Protein AF-A0AAJ1V3B0-F1 (afdb_monomer_lite)

Structure (mmCIF, N/CA/C/O backbone):
data_AF-A0AAJ1V3B0-F1
#
_entry.id   AF-A0AAJ1V3B0-F1
#
loop_
_atom_site.group_PDB
_atom_site.id
_atom_site.type_symbol
_atom_site.label_atom_id
_atom_site.label_alt_id
_atom_site.label_comp_id
_atom_site.label_asym_id
_atom_site.label_entity_id
_atom_site.label_seq_id
_atom_site.pdbx_PDB_ins_code
_atom_site.Cartn_x
_atom_site.Cartn_y
_atom_site.Cartn_z
_atom_site.occupancy
_atom_site.B_iso_or_equiv
_atom_site.auth_seq_id
_atom_site.auth_comp_id
_atom_site.auth_asym_id
_atom_site.auth_atom_id
_atom_site.pdbx_PDB_model_num
ATOM 1 N N . PRO A 1 1 ? -8.345 -10.351 7.891 1.00 88.31 1 PRO A N 1
ATOM 2 C CA . PRO A 1 1 ? -7.698 -9.018 7.911 1.00 88.31 1 PRO A CA 1
ATOM 3 C C . PRO A 1 1 ? -7.211 -8.644 6.507 1.00 88.31 1 PRO A C 1
ATOM 5 O O . PRO A 1 1 ? -6.834 -9.530 5.743 1.00 88.31 1 PRO A O 1
ATOM 8 N N . LEU A 1 2 ? -7.275 -7.358 6.165 1.00 96.62 2 LEU A N 1
ATOM 9 C CA . LEU A 1 2 ? -6.733 -6.806 4.919 1.00 96.62 2 LEU A CA 1
ATOM 10 C C . LEU A 1 2 ? -5.465 -6.023 5.267 1.00 96.62 2 LEU A C 1
ATOM 12 O O . LEU A 1 2 ? -5.457 -5.293 6.248 1.00 96.62 2 LEU A O 1
ATOM 16 N N . ASN A 1 3 ? -4.402 -6.145 4.478 1.00 97.94 3 ASN A N 1
ATOM 17 C CA . ASN A 1 3 ? -3.212 -5.313 4.640 1.00 97.94 3 ASN A CA 1
ATOM 18 C C . ASN A 1 3 ? -2.998 -4.506 3.361 1.00 97.94 3 ASN A C 1
ATOM 20 O O . ASN A 1 3 ? -3.036 -5.058 2.263 1.00 97.94 3 ASN A O 1
ATOM 24 N N . ILE A 1 4 ? -2.811 -3.201 3.520 1.00 98.31 4 ILE A N 1
ATOM 25 C CA . ILE A 1 4 ? -2.551 -2.238 2.455 1.00 98.31 4 ILE A CA 1
ATOM 26 C C . ILE A 1 4 ? -1.093 -1.814 2.593 1.00 98.31 4 ILE A C 1
ATOM 28 O O . ILE A 1 4 ? -0.655 -1.474 3.691 1.00 98.31 4 ILE A O 1
ATOM 32 N N . ILE A 1 5 ? -0.357 -1.842 1.484 1.00 98.31 5 ILE A N 1
ATOM 33 C CA . ILE A 1 5 ? 1.050 -1.446 1.403 1.00 98.31 5 ILE A CA 1
ATOM 34 C C . ILE A 1 5 ? 1.179 -0.498 0.217 1.00 98.31 5 ILE A C 1
ATOM 36 O O . ILE A 1 5 ? 0.909 -0.891 -0.916 1.00 98.31 5 ILE A O 1
ATOM 40 N N . ALA A 1 6 ? 1.543 0.756 0.470 1.00 97.75 6 ALA A N 1
ATOM 41 C CA . ALA A 1 6 ? 1.885 1.684 -0.593 1.00 97.75 6 ALA A CA 1
ATOM 42 C C . ALA 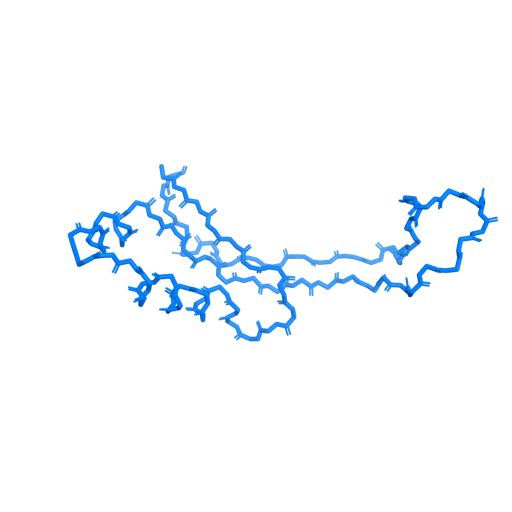A 1 6 ? 3.314 1.390 -1.075 1.00 97.75 6 ALA A C 1
ATOM 44 O O . ALA A 1 6 ? 4.234 1.277 -0.262 1.00 97.75 6 ALA A O 1
ATOM 45 N N . CYS A 1 7 ? 3.480 1.296 -2.395 1.00 97.06 7 CYS A N 1
ATOM 46 C CA . CYS A 1 7 ? 4.761 1.061 -3.070 1.00 97.06 7 CYS A CA 1
ATOM 47 C C . CYS A 1 7 ? 5.287 2.327 -3.771 1.00 97.06 7 CYS A C 1
ATOM 49 O O . CYS A 1 7 ? 6.057 2.239 -4.720 1.00 97.06 7 CYS A O 1
ATOM 51 N N . GLU A 1 8 ? 4.833 3.503 -3.338 1.00 95.69 8 GLU A N 1
ATOM 52 C CA . GLU A 1 8 ? 5.336 4.792 -3.820 1.00 95.69 8 GLU A CA 1
ATOM 53 C C . GLU A 1 8 ? 6.658 5.146 -3.134 1.00 95.69 8 GLU A C 1
ATOM 55 O O . GLU A 1 8 ? 6.867 4.810 -1.964 1.00 95.69 8 GLU A O 1
ATOM 60 N N . ASN A 1 9 ? 7.529 5.888 -3.824 1.00 94.12 9 ASN A N 1
ATOM 61 C CA . ASN A 1 9 ? 8.785 6.369 -3.244 1.00 94.12 9 ASN A CA 1
ATOM 62 C C . ASN A 1 9 ? 8.539 7.572 -2.316 1.00 94.12 9 ASN A C 1
ATOM 64 O O . ASN A 1 9 ? 8.784 8.729 -2.663 1.00 94.12 9 ASN A O 1
ATOM 68 N N . MET A 1 10 ? 7.994 7.287 -1.134 1.00 95.31 10 MET A N 1
ATOM 69 C CA . MET A 1 10 ? 7.641 8.280 -0.129 1.00 95.31 10 MET A CA 1
ATOM 70 C C . MET A 1 10 ? 7.917 7.751 1.278 1.00 95.31 10 MET A C 1
ATOM 72 O O . MET A 1 10 ? 7.509 6.648 1.643 1.00 95.31 10 MET A O 1
ATOM 76 N N . VAL A 1 11 ? 8.557 8.576 2.112 1.00 95.19 11 VAL A N 1
ATOM 77 C CA . VAL A 1 11 ? 8.790 8.242 3.523 1.00 95.19 11 VAL A CA 1
ATOM 78 C C . VAL A 1 11 ? 7.448 8.043 4.228 1.00 95.19 11 VAL A C 1
ATOM 80 O O . VAL A 1 11 ? 6.602 8.942 4.246 1.00 95.19 11 VAL A O 1
ATOM 83 N N . ARG A 1 12 ? 7.265 6.855 4.817 1.00 96.38 12 ARG A N 1
ATOM 84 C CA . ARG A 1 12 ? 6.017 6.434 5.476 1.00 96.38 12 ARG A CA 1
ATOM 85 C C . ARG A 1 12 ? 4.783 6.605 4.580 1.00 96.38 12 ARG A C 1
ATOM 87 O O . ARG A 1 12 ? 3.760 7.161 4.992 1.00 96.38 12 ARG A O 1
ATOM 94 N N . GLY A 1 13 ? 4.912 6.175 3.323 1.00 97.88 13 GLY A N 1
ATOM 95 C CA . GLY A 1 13 ? 3.883 6.347 2.302 1.00 97.88 13 GLY A CA 1
ATOM 96 C C . GLY A 1 13 ? 2.528 5.754 2.691 1.00 97.88 13 GLY A C 1
ATOM 97 O O . GLY A 1 13 ? 1.490 6.398 2.530 1.00 97.88 13 GLY A O 1
ATOM 98 N N . THR A 1 14 ? 2.530 4.563 3.287 1.00 98.50 14 THR A N 1
ATOM 99 C CA . THR A 1 14 ? 1.299 3.877 3.680 1.00 98.50 14 THR A CA 1
ATOM 100 C C . THR A 1 14 ? 0.633 4.530 4.889 1.00 98.50 14 THR A C 1
ATOM 102 O O . THR A 1 14 ? -0.594 4.621 4.929 1.00 98.50 14 THR A O 1
ATOM 105 N N . THR A 1 15 ? 1.409 5.056 5.844 1.00 98.31 15 THR A N 1
ATOM 106 C CA . THR A 1 15 ? 0.876 5.879 6.944 1.00 98.31 15 THR A CA 1
ATOM 107 C C . THR A 1 15 ? 0.138 7.110 6.405 1.00 98.31 15 THR A C 1
ATOM 109 O O . THR A 1 15 ? -0.947 7.441 6.883 1.00 98.31 15 THR A O 1
ATOM 112 N N . GLN A 1 16 ? 0.697 7.799 5.408 1.00 98.31 16 GLN A N 1
ATOM 113 C CA . GLN A 1 16 ? 0.031 8.963 4.814 1.00 98.31 16 GLN A CA 1
ATOM 114 C C . GLN A 1 16 ? -1.246 8.552 4.067 1.00 98.31 16 GLN A C 1
ATOM 116 O O . GLN A 1 16 ? -2.295 9.175 4.252 1.00 98.31 16 GLN A O 1
ATOM 121 N N . LEU A 1 17 ? -1.200 7.446 3.313 1.00 98.38 17 LEU A N 1
ATOM 122 C CA . LEU A 1 17 ? -2.384 6.857 2.683 1.00 98.38 17 LEU A CA 1
ATOM 123 C C . LEU A 1 17 ? -3.471 6.513 3.714 1.00 98.38 17 LEU A C 1
ATOM 125 O O . LEU A 1 17 ? -4.637 6.831 3.480 1.00 98.38 17 LEU A O 1
ATOM 129 N N . LYS A 1 18 ? -3.106 5.944 4.875 1.00 98.38 18 LYS A N 1
ATOM 130 C CA . LYS A 1 18 ? -4.040 5.710 5.990 1.00 98.38 18 LYS A CA 1
ATOM 131 C C . LYS A 1 18 ? -4.766 6.994 6.366 1.00 98.38 18 LYS A C 1
ATOM 133 O O . LYS A 1 18 ? -5.985 6.982 6.471 1.00 98.38 18 LYS A O 1
ATOM 138 N N . GLY A 1 19 ? -4.044 8.104 6.527 1.00 98.44 19 GLY A N 1
ATOM 139 C CA . GLY A 1 19 ? -4.642 9.404 6.840 1.00 98.44 19 GLY A CA 1
ATOM 140 C C . GLY A 1 19 ? -5.706 9.827 5.821 1.00 98.44 19 GLY A C 1
ATOM 141 O O . GLY A 1 19 ? -6.818 10.186 6.203 1.00 98.44 19 GLY A O 1
ATOM 142 N N . HIS A 1 20 ? -5.404 9.716 4.524 1.00 98.38 20 HIS A N 1
ATOM 143 C CA . HIS A 1 20 ? -6.367 10.029 3.464 1.00 98.38 20 HIS A CA 1
ATOM 144 C C . HIS A 1 20 ? -7.589 9.105 3.479 1.00 98.38 20 HIS A C 1
ATOM 146 O O . HIS A 1 20 ? -8.716 9.590 3.385 1.00 98.38 20 HIS A O 1
AT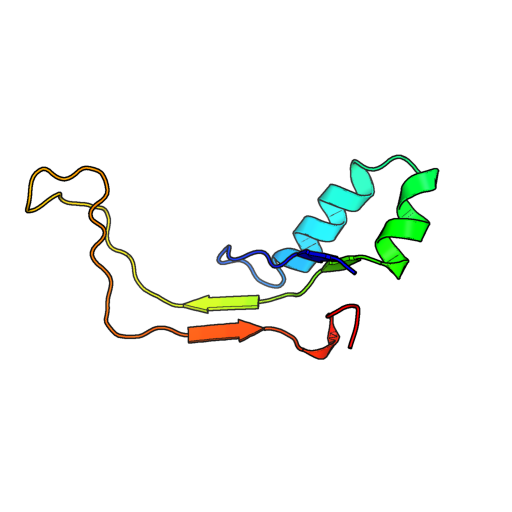OM 152 N N . VAL A 1 21 ? -7.380 7.797 3.647 1.00 98.31 21 VAL A N 1
ATOM 153 C CA . VAL A 1 21 ? -8.468 6.814 3.736 1.00 98.31 21 VAL A CA 1
ATOM 154 C C . VAL A 1 21 ? -9.358 7.111 4.942 1.00 98.31 21 VAL A C 1
ATOM 156 O O . VAL A 1 21 ? -10.567 7.238 4.786 1.00 98.31 21 VAL A O 1
ATOM 159 N N . MET A 1 22 ? -8.778 7.312 6.127 1.00 98.44 22 MET A N 1
ATOM 160 C CA . MET A 1 22 ? -9.536 7.605 7.348 1.00 98.44 22 MET A CA 1
ATOM 161 C C . MET A 1 22 ? -10.322 8.917 7.249 1.00 98.44 22 MET A C 1
ATOM 163 O O . MET A 1 22 ? -11.413 9.006 7.802 1.00 98.44 22 MET A O 1
ATOM 167 N N . ASN A 1 23 ? -9.820 9.918 6.520 1.00 98.50 23 ASN A N 1
ATOM 168 C CA . ASN A 1 23 ? -10.549 11.167 6.281 1.00 98.50 23 ASN A CA 1
ATOM 169 C C . ASN A 1 23 ? -11.725 11.006 5.306 1.00 98.50 23 ASN A C 1
ATOM 171 O O . ASN A 1 23 ? -12.695 11.754 5.399 1.00 98.50 23 ASN A O 1
ATOM 175 N N . ALA A 1 24 ? -11.638 10.060 4.369 1.00 98.38 24 ALA A N 1
ATOM 176 C CA . ALA A 1 24 ? -12.685 9.794 3.384 1.00 98.38 24 ALA A CA 1
ATOM 177 C C . ALA A 1 24 ? -13.769 8.827 3.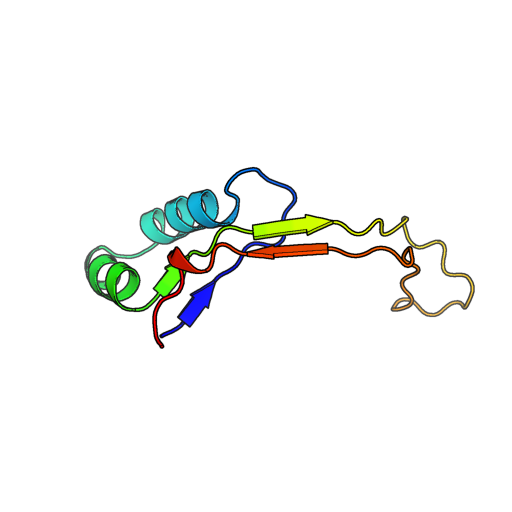893 1.00 98.38 24 ALA A C 1
ATOM 179 O O . ALA A 1 24 ? -14.851 8.754 3.311 1.00 98.38 24 ALA A O 1
ATOM 180 N N . LEU A 1 25 ? -13.481 8.069 4.953 1.00 98.19 25 LEU A N 1
ATOM 181 C CA . LEU A 1 25 ? -14.405 7.090 5.514 1.00 98.19 25 LEU A CA 1
ATOM 182 C C . LEU A 1 25 ? -15.493 7.740 6.383 1.00 98.19 25 LEU A C 1
ATOM 184 O O . LEU A 1 25 ? -15.212 8.692 7.120 1.00 98.19 25 LEU A O 1
ATOM 188 N N . PRO A 1 26 ? -16.718 7.183 6.371 1.00 98.12 26 PRO A N 1
ATOM 189 C CA . PRO A 1 26 ? -17.733 7.546 7.348 1.00 98.12 26 PRO A CA 1
ATOM 190 C C . PRO A 1 26 ? -17.292 7.115 8.757 1.00 98.12 26 PRO A C 1
ATOM 192 O O . PRO A 1 26 ? -16.512 6.176 8.928 1.00 98.12 26 PRO A O 1
ATOM 195 N N . GLU A 1 27 ? -17.764 7.834 9.777 1.00 97.94 27 GLU A N 1
ATOM 196 C CA . GLU A 1 27 ? -17.291 7.678 11.162 1.00 97.94 27 GLU A CA 1
ATOM 197 C C . GLU A 1 27 ? -17.522 6.264 11.723 1.00 97.94 27 GLU A C 1
ATOM 199 O O . GLU A 1 27 ? -16.676 5.729 12.436 1.00 97.94 27 GLU A O 1
ATOM 204 N N . ASP A 1 28 ? -18.631 5.629 11.348 1.00 97.81 28 ASP A N 1
ATOM 205 C CA . ASP A 1 28 ? -19.014 4.279 11.769 1.00 97.81 28 ASP A CA 1
ATOM 206 C C . ASP A 1 28 ? -18.089 3.176 11.220 1.00 97.81 28 ASP A C 1
ATOM 208 O O . ASP A 1 28 ? -17.936 2.128 11.848 1.00 97.81 28 ASP A O 1
ATOM 212 N N . ALA A 1 29 ? -17.412 3.418 10.094 1.00 97.81 29 ALA A N 1
ATOM 213 C CA . ALA A 1 29 ? -16.474 2.471 9.494 1.00 97.81 29 ALA A CA 1
ATOM 214 C C . ALA A 1 29 ? -15.056 2.546 10.089 1.00 97.81 29 ALA A C 1
ATOM 216 O O . ALA A 1 29 ? -14.290 1.583 9.987 1.00 97.81 29 ALA A O 1
ATOM 217 N N . LYS A 1 30 ? -14.681 3.668 10.719 1.00 98.25 30 LYS A N 1
ATOM 218 C CA . LYS A 1 30 ? -13.299 3.921 11.171 1.00 98.25 30 LYS A CA 1
ATOM 219 C C . LYS A 1 30 ? -12.818 2.910 12.206 1.00 98.25 30 LYS A C 1
ATOM 221 O O . LYS A 1 30 ? -11.701 2.411 12.094 1.00 98.25 30 LYS A O 1
ATOM 226 N N . ALA A 1 31 ? -13.665 2.577 13.181 1.00 97.81 31 ALA A N 1
ATOM 227 C CA . ALA A 1 31 ? -13.326 1.613 14.228 1.00 97.81 31 ALA A CA 1
ATOM 228 C C . ALA A 1 31 ? -13.048 0.220 13.644 1.00 97.81 31 ALA A C 1
ATOM 230 O O . ALA A 1 31 ? -12.056 -0.418 13.993 1.00 97.81 31 ALA A O 1
ATOM 231 N N . TRP A 1 32 ? -13.881 -0.213 12.693 1.00 97.44 32 TRP A N 1
ATOM 232 C CA . TRP A 1 32 ? -13.694 -1.493 12.021 1.00 97.44 32 TRP A CA 1
ATOM 233 C C . TRP A 1 32 ? -12.376 -1.528 11.239 1.00 97.44 32 TRP A C 1
ATOM 235 O O . TRP A 1 32 ? -11.632 -2.504 11.332 1.00 97.44 32 TRP A O 1
ATOM 245 N N . VAL A 1 33 ? -12.051 -0.453 10.512 1.00 98.00 33 VAL A N 1
ATOM 246 C CA . VAL A 1 33 ? -10.799 -0.348 9.746 1.00 98.00 33 VAL A CA 1
ATOM 247 C C . VAL A 1 33 ? -9.576 -0.386 10.659 1.00 98.00 33 VAL A C 1
ATOM 249 O O . VAL A 1 33 ? -8.640 -1.128 10.373 1.00 98.00 33 VAL A O 1
ATOM 252 N N . GLU A 1 34 ? -9.589 0.343 11.776 1.00 96.56 34 GLU A N 1
ATOM 253 C CA . GLU A 1 34 ? -8.472 0.361 12.731 1.00 96.56 34 GLU A CA 1
ATOM 254 C C . GLU A 1 34 ? -8.195 -1.027 13.334 1.00 96.56 34 GLU A C 1
ATOM 256 O O . GLU A 1 34 ? -7.046 -1.390 13.611 1.00 96.56 34 GLU A O 1
ATOM 261 N N . GLU A 1 35 ? -9.239 -1.834 13.519 1.00 96.25 35 GLU A N 1
ATOM 262 C CA . GLU A 1 35 ? -9.123 -3.192 14.039 1.00 96.25 35 GLU A CA 1
ATOM 263 C C . GLU A 1 35 ? -8.647 -4.187 12.966 1.00 96.25 35 GLU A C 1
ATOM 265 O O . GLU A 1 35 ? -7.733 -4.974 13.231 1.00 96.25 35 GLU A O 1
ATOM 270 N N . HIS A 1 36 ? -9.202 -4.116 11.750 1.00 96.88 36 HIS A N 1
ATOM 271 C CA . HIS A 1 36 ? -9.109 -5.187 10.749 1.00 96.88 36 HIS A CA 1
ATOM 272 C C . HIS A 1 36 ? -8.151 -4.917 9.582 1.00 96.88 36 HIS A C 1
ATOM 274 O O . HIS A 1 36 ? -7.824 -5.863 8.849 1.00 96.88 36 HIS A O 1
ATOM 280 N N . VAL A 1 37 ? -7.720 -3.665 9.390 1.00 98.25 37 VAL A N 1
ATOM 281 C CA . VAL A 1 37 ? -6.881 -3.250 8.260 1.00 98.25 37 VAL A CA 1
ATOM 282 C C . VAL A 1 37 ? -5.499 -2.810 8.734 1.00 98.25 37 VAL A C 1
ATOM 284 O O . VAL A 1 37 ? -5.362 -1.891 9.540 1.00 98.25 37 VAL A O 1
ATOM 287 N N . GLY A 1 38 ? -4.457 -3.471 8.231 1.00 98.12 38 GLY A N 1
ATOM 288 C CA . GLY A 1 38 ? -3.074 -3.047 8.428 1.00 98.12 38 GLY A CA 1
ATOM 289 C C . GLY A 1 38 ? -2.665 -2.051 7.354 1.00 98.12 38 GLY A C 1
ATOM 290 O O . GLY A 1 38 ? -2.876 -2.293 6.168 1.00 98.12 38 GLY A O 1
ATOM 291 N N . PHE A 1 39 ? -2.074 -0.937 7.768 1.00 98.50 39 PHE A N 1
ATOM 292 C CA . PHE A 1 39 ? -1.437 0.027 6.876 1.00 98.50 39 PHE A CA 1
ATOM 293 C C . PHE A 1 39 ? 0.062 -0.078 7.107 1.00 98.50 39 PHE A C 1
ATOM 295 O O . PHE A 1 39 ? 0.573 0.453 8.091 1.00 98.50 39 PHE A O 1
ATOM 302 N N . VAL A 1 40 ? 0.725 -0.827 6.231 1.00 98.44 40 VAL A N 1
ATOM 303 C CA . VAL A 1 40 ? 2.110 -1.253 6.411 1.00 98.44 40 VAL A CA 1
ATOM 304 C C . VAL A 1 40 ? 3.031 -0.393 5.559 1.00 98.44 40 VAL A C 1
ATOM 306 O O . VAL A 1 40 ? 2.952 -0.405 4.332 1.00 98.44 40 VAL A O 1
ATOM 309 N N . ASP A 1 41 ? 3.886 0.387 6.199 1.00 98.44 41 ASP A N 1
ATOM 310 C CA . ASP A 1 41 ? 4.922 1.171 5.547 1.00 98.44 41 ASP A CA 1
ATOM 311 C C . ASP A 1 41 ? 5.944 0.238 4.881 1.00 98.44 41 ASP A C 1
ATOM 313 O O . ASP A 1 41 ? 6.313 -0.821 5.404 1.00 98.44 41 ASP A O 1
ATOM 317 N N . SER A 1 42 ? 6.394 0.645 3.695 1.00 98.00 42 SER A N 1
ATOM 318 C CA . SER A 1 42 ? 7.414 -0.071 2.943 1.00 98.00 42 SER A CA 1
ATOM 319 C C . SER A 1 42 ? 8.408 0.882 2.290 1.00 98.00 42 SER A C 1
ATOM 321 O O . SER A 1 42 ? 8.128 2.072 2.135 1.00 98.00 42 SER A O 1
ATOM 323 N N . ALA A 1 43 ? 9.568 0.345 1.927 1.00 97.44 43 ALA A N 1
ATOM 324 C CA . ALA A 1 43 ? 10.537 0.979 1.047 1.00 97.44 43 ALA A CA 1
ATOM 325 C C . ALA A 1 43 ? 10.782 0.042 -0.139 1.00 97.44 43 ALA A C 1
ATOM 327 O O . ALA A 1 43 ? 11.091 -1.135 0.061 1.00 97.44 43 ALA A O 1
ATOM 328 N N . VAL A 1 44 ? 10.607 0.555 -1.355 1.00 96.88 44 VAL A N 1
ATOM 329 C CA . VAL A 1 44 ? 10.829 -0.173 -2.609 1.00 96.88 44 VAL A CA 1
ATOM 330 C C . VAL A 1 44 ? 12.039 0.408 -3.324 1.00 96.88 44 VAL A C 1
ATOM 332 O O . VAL A 1 44 ? 12.196 1.628 -3.366 1.00 96.88 44 VAL A O 1
ATOM 335 N N . ASP A 1 45 ? 12.867 -0.454 -3.904 1.00 97.06 45 ASP A N 1
ATOM 336 C CA . ASP A 1 45 ? 13.991 -0.025 -4.730 1.00 97.06 45 ASP A CA 1
ATOM 337 C C . ASP A 1 45 ? 14.194 -0.978 -5.912 1.00 97.06 45 ASP A C 1
ATOM 339 O O . ASP A 1 45 ? 14.426 -2.179 -5.746 1.00 97.06 45 ASP A O 1
ATOM 343 N N . ARG A 1 46 ? 14.021 -0.428 -7.114 1.00 96.94 46 ARG A N 1
ATOM 344 C CA . ARG A 1 46 ? 14.316 -1.042 -8.412 1.00 96.94 46 ARG A CA 1
ATOM 345 C C . ARG A 1 46 ? 14.223 0.047 -9.473 1.00 96.94 46 ARG A C 1
ATOM 347 O O . ARG A 1 46 ? 13.155 0.629 -9.679 1.0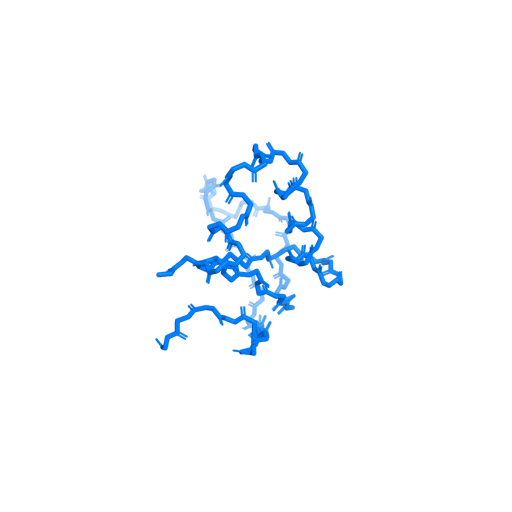0 96.94 46 ARG A O 1
ATOM 354 N N . ILE A 1 47 ? 15.302 0.278 -10.204 1.00 95.12 47 ILE A N 1
ATOM 355 C CA . ILE A 1 47 ? 15.306 1.203 -11.332 1.00 95.12 47 ILE A CA 1
ATOM 356 C C . ILE A 1 47 ? 14.538 0.590 -12.511 1.00 95.12 47 ILE A C 1
ATOM 358 O O . ILE A 1 47 ? 14.868 -0.485 -13.022 1.00 95.12 47 ILE A O 1
ATOM 362 N N . VAL A 1 48 ? 13.526 1.330 -12.969 1.00 93.31 48 VAL A N 1
ATOM 363 C CA . VAL A 1 48 ? 12.745 1.055 -14.180 1.00 93.31 48 VAL A CA 1
ATOM 364 C C . VAL A 1 48 ? 12.934 2.232 -15.146 1.00 93.31 48 VAL A C 1
ATOM 366 O O . VAL A 1 48 ? 12.319 3.282 -14.946 1.00 93.31 48 VAL A O 1
ATOM 369 N N . PRO A 1 49 ? 13.816 2.136 -16.157 1.00 90.31 49 PRO A N 1
ATOM 370 C CA . PRO A 1 49 ? 13.952 3.183 -17.163 1.00 90.31 49 PRO A CA 1
ATOM 371 C C . PRO A 1 49 ? 12.637 3.406 -17.933 1.00 90.31 49 PRO A C 1
ATOM 373 O O . PRO A 1 49 ? 11.866 2.462 -18.121 1.00 90.31 49 PRO A O 1
ATOM 376 N N . PRO A 1 50 ? 12.387 4.630 -18.438 1.00 86.06 50 PRO A N 1
ATOM 377 C CA . PRO A 1 50 ? 11.285 4.879 -19.359 1.00 86.06 50 PRO A CA 1
ATOM 378 C C . PRO A 1 50 ? 11.345 3.912 -20.545 1.00 86.06 50 PRO A C 1
ATOM 380 O O . PRO A 1 50 ? 12.410 3.698 -21.127 1.00 86.06 50 PRO A O 1
ATOM 383 N N . SER A 1 51 ? 10.204 3.338 -20.915 1.00 72.94 51 SER A N 1
ATOM 384 C CA . SER A 1 51 ? 10.116 2.372 -22.007 1.00 72.94 51 SER A CA 1
ATOM 385 C C . SER A 1 51 ? 10.495 3.019 -23.345 1.00 72.94 51 SER A C 1
ATOM 387 O O . SER A 1 51 ? 9.720 3.786 -23.918 1.00 72.94 51 SER A O 1
ATOM 389 N N . ALA A 1 52 ? 11.661 2.673 -23.882 1.00 68.19 52 ALA A N 1
ATOM 390 C CA . ALA A 1 52 ? 11.900 2.707 -25.318 1.00 68.19 52 ALA A CA 1
ATOM 391 C C . ALA A 1 52 ? 11.615 1.288 -25.812 1.00 68.19 52 ALA A C 1
ATOM 393 O O . ALA A 1 52 ? 12.469 0.419 -25.654 1.00 68.19 52 ALA A O 1
ATOM 394 N N . SER A 1 53 ? 10.392 1.024 -26.290 1.00 62.81 53 SER A N 1
ATOM 395 C CA . SER A 1 53 ? 10.011 -0.317 -26.759 1.00 62.81 53 SER A CA 1
ATOM 396 C C . SER A 1 53 ? 11.037 -0.787 -27.790 1.00 62.81 53 SER A C 1
ATOM 398 O O . SER A 1 53 ? 11.169 -0.192 -28.861 1.00 62.81 53 SER A O 1
ATOM 400 N N . ALA A 1 54 ? 11.804 -1.818 -27.439 1.00 66.44 54 ALA A N 1
ATOM 401 C CA . ALA A 1 54 ? 12.786 -2.403 -28.342 1.00 66.44 54 ALA A CA 1
ATOM 402 C C . ALA A 1 54 ? 12.110 -3.378 -29.318 1.00 66.44 54 ALA A C 1
ATOM 404 O O . ALA A 1 54 ? 12.654 -3.667 -30.383 1.00 66.44 54 ALA A O 1
ATOM 405 N N . THR A 1 55 ? 10.918 -3.870 -28.958 1.00 70.81 55 THR A N 1
ATOM 406 C CA . THR A 1 55 ? 10.248 -4.995 -29.621 1.00 70.81 55 THR A CA 1
ATOM 407 C C . THR A 1 55 ? 8.862 -4.669 -30.200 1.00 70.81 55 THR A C 1
ATOM 409 O O . THR A 1 55 ? 8.199 -5.569 -30.709 1.00 70.81 55 THR A O 1
ATOM 412 N N . ASN A 1 56 ? 8.420 -3.401 -30.182 1.00 79.12 56 ASN A N 1
ATOM 413 C CA . ASN A 1 56 ? 7.043 -2.961 -30.488 1.00 79.12 56 ASN A CA 1
ATOM 414 C C . ASN A 1 56 ? 5.955 -3.567 -29.575 1.00 79.12 56 ASN A C 1
ATOM 416 O O . ASN A 1 56 ? 4.767 -3.367 -29.839 1.00 79.12 56 ASN A O 1
ATOM 420 N N . ASP A 1 57 ? 6.325 -4.272 -28.502 1.00 86.50 57 ASP A N 1
ATOM 421 C CA . ASP A 1 57 ? 5.387 -4.690 -27.464 1.00 86.50 57 ASP A CA 1
ATOM 422 C C . ASP A 1 57 ? 5.130 -3.515 -26.495 1.00 86.50 57 ASP A C 1
ATOM 424 O O . ASP A 1 57 ? 6.075 -3.016 -25.872 1.00 86.50 57 ASP A O 1
ATOM 428 N N . PRO A 1 58 ? 3.879 -3.028 -26.367 1.00 86.19 58 PRO A N 1
ATOM 429 C CA . PRO A 1 58 ? 3.533 -1.935 -25.459 1.00 86.19 58 PRO A CA 1
ATOM 430 C C . PRO A 1 58 ? 3.533 -2.326 -23.972 1.00 86.19 58 PRO A C 1
ATOM 432 O O . PRO A 1 58 ? 3.415 -1.440 -23.127 1.00 86.19 58 PRO A O 1
ATOM 435 N N . LEU A 1 59 ? 3.620 -3.618 -23.640 1.00 89.25 59 LEU A N 1
ATOM 436 C CA . LEU A 1 59 ? 3.649 -4.122 -22.261 1.00 89.25 59 LEU A CA 1
ATOM 437 C C . LEU A 1 59 ? 5.064 -4.498 -21.794 1.00 89.25 59 LEU A C 1
ATOM 439 O O . LEU A 1 59 ? 5.240 -4.888 -20.638 1.00 89.25 59 LEU A O 1
ATOM 443 N N . GLU A 1 60 ? 6.068 -4.389 -22.669 1.00 89.31 60 GLU A N 1
ATOM 444 C CA . GLU A 1 60 ? 7.462 -4.682 -22.338 1.00 89.31 60 GLU A CA 1
ATOM 445 C C . GLU A 1 60 ? 8.028 -3.646 -21.355 1.00 89.31 60 GLU A C 1
ATOM 447 O O . GLU A 1 60 ? 7.931 -2.433 -21.558 1.00 89.31 60 GLU A O 1
ATOM 452 N N . VAL A 1 61 ? 8.673 -4.139 -20.295 1.00 90.56 61 VAL A N 1
ATOM 453 C CA . VAL A 1 61 ? 9.350 -3.321 -19.287 1.00 90.56 61 VAL A CA 1
ATOM 454 C C . VAL A 1 61 ? 10.757 -3.866 -19.075 1.00 90.56 61 VAL A C 1
ATOM 456 O O . VAL A 1 61 ? 10.936 -5.025 -18.705 1.00 90.56 61 VAL A O 1
ATOM 459 N N . THR A 1 62 ? 11.757 -3.008 -19.260 1.00 91.00 62 THR A N 1
ATOM 460 C CA . THR A 1 62 ? 13.152 -3.306 -18.919 1.00 91.00 62 THR A CA 1
ATOM 461 C C . THR A 1 62 ? 13.441 -2.779 -17.524 1.00 91.00 62 THR A C 1
ATOM 463 O O . THR A 1 62 ? 13.072 -1.653 -17.203 1.00 91.00 62 THR A O 1
ATOM 466 N N . VAL A 1 63 ? 14.114 -3.577 -16.699 1.00 94.19 63 VAL A N 1
ATOM 467 C CA . VAL A 1 63 ? 14.503 -3.224 -15.328 1.00 94.19 63 VAL A CA 1
ATOM 468 C C . VAL A 1 63 ? 15.944 -3.643 -15.071 1.00 94.19 63 VAL A C 1
ATOM 470 O O . VAL A 1 63 ? 16.491 -4.480 -15.790 1.00 94.19 63 VAL A O 1
ATOM 473 N N . GLU A 1 64 ? 16.564 -3.079 -14.042 1.00 95.69 64 GLU A N 1
ATOM 474 C CA . GLU A 1 64 ? 17.836 -3.604 -13.546 1.00 95.69 64 GLU A CA 1
ATOM 475 C C . GLU A 1 64 ? 17.676 -4.948 -12.805 1.00 95.69 64 GLU A C 1
ATOM 477 O O . GLU A 1 64 ? 16.572 -5.361 -12.443 1.00 95.69 64 GLU A O 1
ATOM 482 N N . THR A 1 65 ? 18.797 -5.625 -12.537 1.00 96.81 65 THR A N 1
ATOM 483 C CA . THR A 1 65 ? 18.813 -6.890 -11.778 1.00 96.81 65 THR A CA 1
ATOM 484 C C . THR A 1 65 ? 18.591 -6.686 -10.280 1.00 96.81 65 THR A C 1
ATOM 486 O O . THR A 1 65 ? 18.042 -7.569 -9.620 1.00 96.81 65 THR A O 1
ATOM 489 N N . PHE A 1 66 ? 19.047 -5.560 -9.722 1.00 97.44 66 PHE A N 1
ATOM 490 C CA . PHE A 1 66 ? 18.854 -5.276 -8.305 1.00 97.44 66 PHE A CA 1
ATOM 491 C C . PHE A 1 66 ? 17.368 -5.072 -7.999 1.00 97.44 66 PHE A C 1
ATOM 493 O O . PHE A 1 66 ? 16.601 -4.516 -8.787 1.00 97.44 66 PHE A O 1
ATOM 500 N N . SER A 1 67 ? 16.949 -5.564 -6.839 1.00 96.81 67 SER A N 1
ATOM 501 C CA . SER A 1 67 ? 15.635 -5.250 -6.309 1.00 96.81 67 SER A CA 1
ATOM 502 C C . SER A 1 67 ? 15.575 -5.485 -4.823 1.00 96.81 67 SER A C 1
ATOM 504 O O . SER A 1 67 ? 15.970 -6.556 -4.355 1.00 96.81 67 SER A O 1
ATOM 506 N N . GLU A 1 68 ? 14.988 -4.531 -4.122 1.00 97.62 68 GLU A N 1
ATOM 507 C CA . GLU A 1 68 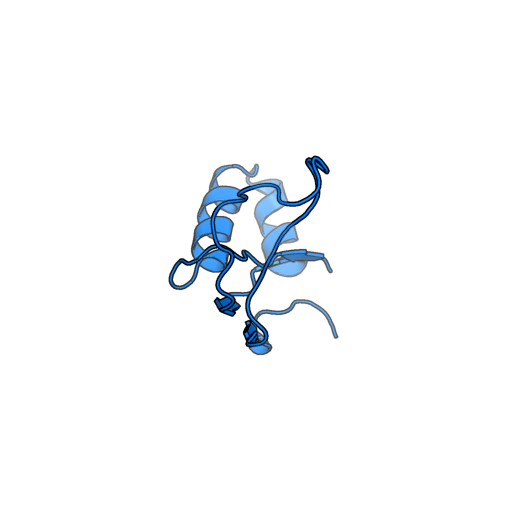? 14.745 -4.613 -2.697 1.00 97.62 68 GLU A CA 1
ATOM 508 C C . GLU A 1 68 ? 13.324 -4.148 -2.372 1.00 97.62 68 GLU A C 1
ATOM 510 O O . GLU A 1 68 ? 12.782 -3.215 -2.968 1.00 97.62 68 GLU A O 1
ATOM 515 N N . TRP A 1 69 ? 12.706 -4.838 -1.418 1.00 97.38 69 TRP A N 1
ATOM 516 C CA . TRP A 1 69 ? 11.446 -4.418 -0.830 1.00 97.38 69 TRP A CA 1
ATOM 517 C C . TRP A 1 69 ? 11.466 -4.715 0.663 1.00 97.38 69 TRP A C 1
ATOM 519 O O . TRP A 1 69 ? 11.433 -5.872 1.089 1.00 97.38 69 TRP A O 1
ATOM 529 N N . ILE A 1 70 ? 11.545 -3.652 1.458 1.00 97.19 70 ILE A N 1
ATOM 530 C CA . ILE A 1 70 ? 11.541 -3.716 2.917 1.00 97.19 70 ILE A CA 1
ATOM 531 C C . ILE A 1 70 ? 10.146 -3.346 3.396 1.00 97.19 70 ILE A C 1
ATOM 533 O O . ILE A 1 70 ? 9.580 -2.345 2.965 1.00 97.19 70 ILE A O 1
ATOM 537 N N . VAL A 1 71 ? 9.604 -4.144 4.311 1.00 97.31 71 VAL A N 1
ATOM 538 C CA . VAL A 1 71 ? 8.244 -3.985 4.828 1.00 97.31 71 VAL A CA 1
ATOM 539 C C . VAL A 1 71 ? 8.266 -4.078 6.351 1.00 97.31 71 VAL A C 1
ATOM 541 O O . VAL A 1 71 ? 8.899 -4.982 6.908 1.00 97.31 71 VAL A O 1
ATOM 544 N N . ASP A 1 72 ? 7.566 -3.169 7.033 1.00 97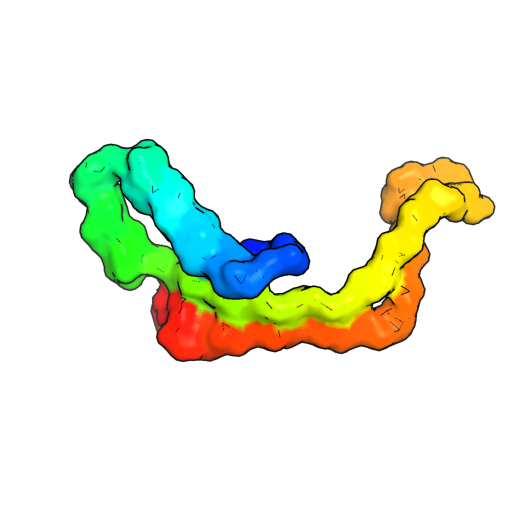.50 72 ASP A N 1
ATOM 545 C CA . ASP A 1 72 ? 7.476 -3.185 8.494 1.00 97.50 72 ASP A CA 1
ATOM 546 C C . ASP A 1 72 ? 6.542 -4.302 8.986 1.00 97.50 72 ASP A C 1
ATOM 548 O O . ASP A 1 72 ? 5.317 -4.186 9.015 1.00 97.50 72 ASP A O 1
ATOM 552 N N . LYS A 1 73 ? 7.137 -5.409 9.437 1.00 96.31 73 LYS A N 1
ATOM 553 C CA . LYS A 1 73 ? 6.392 -6.571 9.943 1.00 96.31 73 LYS A CA 1
ATOM 554 C C . LYS A 1 73 ? 5.493 -6.256 11.142 1.00 96.31 73 LYS A C 1
ATOM 556 O O . LYS A 1 73 ? 4.549 -7.000 11.389 1.00 96.31 73 LYS A O 1
ATOM 561 N N . THR A 1 74 ? 5.769 -5.189 11.889 1.00 97.00 74 THR A N 1
ATOM 562 C CA . THR A 1 74 ? 5.025 -4.854 13.111 1.00 97.00 74 THR A CA 1
ATOM 563 C C . THR A 1 74 ? 3.668 -4.206 12.836 1.00 97.00 74 THR A C 1
ATOM 565 O O . THR A 1 74 ? 2.819 -4.167 13.723 1.00 97.00 74 THR A O 1
ATOM 568 N N . GLN A 1 75 ? 3.441 -3.727 11.610 1.00 97.31 75 GLN A N 1
ATOM 569 C CA . GLN A 1 75 ? 2.228 -2.999 11.227 1.00 97.31 75 GLN A CA 1
ATOM 570 C C . GLN A 1 75 ? 1.171 -3.881 10.546 1.00 97.31 75 GLN A C 1
ATOM 572 O O . GLN A 1 75 ? 0.081 -3.407 10.213 1.00 97.31 75 GLN A O 1
ATOM 577 N N . PHE A 1 76 ? 1.471 -5.165 10.339 1.00 97.25 76 PHE A N 1
ATOM 578 C CA . PHE A 1 76 ? 0.501 -6.115 9.808 1.00 97.25 76 PHE A CA 1
ATOM 579 C C . PHE A 1 76 ? -0.633 -6.377 10.800 1.00 97.25 76 PHE A C 1
ATOM 581 O O . PHE A 1 76 ? -0.443 -6.446 12.015 1.00 97.25 76 PHE A O 1
ATOM 588 N N . LYS A 1 77 ? -1.828 -6.595 10.253 1.00 96.88 77 LYS A N 1
ATOM 589 C CA . LYS A 1 77 ? -2.974 -7.156 10.967 1.00 96.88 77 LYS A CA 1
ATOM 590 C C . LYS A 1 77 ? -3.171 -8.613 10.564 1.00 96.88 77 LYS A C 1
ATOM 592 O O . LYS A 1 77 ? -3.232 -8.930 9.373 1.00 96.88 77 LYS A O 1
ATOM 597 N N . GLY A 1 78 ? -3.361 -9.470 11.564 1.00 90.56 78 GLY A N 1
ATOM 598 C CA . GLY A 1 78 ? -3.466 -10.921 11.401 1.00 90.56 78 GLY A CA 1
ATOM 599 C C . GLY A 1 78 ? -2.199 -11.656 11.831 1.00 90.56 78 GLY A C 1
ATOM 600 O O . GLY A 1 78 ? -1.219 -11.029 12.224 1.00 90.56 78 GLY A O 1
ATOM 601 N N . THR A 1 79 ? -2.268 -12.983 11.793 1.00 72.50 79 THR A N 1
ATOM 602 C CA . THR A 1 79 ? -1.157 -13.910 12.064 1.00 72.50 79 THR A CA 1
ATOM 603 C C . THR A 1 79 ? -0.508 -14.386 10.781 1.00 72.50 79 THR A C 1
ATOM 605 O O . THR A 1 79 ? -1.292 -14.686 9.849 1.00 72.50 79 THR A O 1
#

InterPro domains:
  IPR000669 Mannitol dehydrogenase [PR00084] (1-13)
  IPR000669 Mannitol dehydrogenase [PR00084] (37-50)
  IPR000669 Mannitol dehydrogenase [PR00084] (57-72)
  IPR013131 Mannitol dehydrogenase, N-terminal [PF01232] (1-78)
  IPR023027 Mannitol dehydrogenase, conserved site [PS00974] (37-49)
  IPR036291 NAD(P)-binding domain superfamily [SSF51735] (1-78)

Radius of gyration: 16.86 Å; chains: 1; bounding box: 38×25×45 Å

Organism: NCBI:txid178214

Sequence (79 aa):
PLNIIACENMVRGTTQLKGHVMNALPEDAKAWVEEHVGFVDSAVDRIVPPSASATNDPLEVTVETFSEWIVDKTQFKGT

Foldseek 3Di:
DEEDEDADQDDQVLVVVLVVVLVPDDPVCNVVCVQAYFRKYKYWDWDWDDDPPPPPDPPDTDTDPDIDMGIDPVRDHDD

Secondary structure (DSSP, 8-state):
-EEEE--SSSTTHHHHHHHHHHHHS-HHHHHHHHHHEEEE-EEEE--------SSS-TT-----S--EEEE-GGG----

pLDDT: mean 93.85, std 8.06, range [62.81, 98.5]